Protein AF-A0A7W1PR35-F1 (afdb_monomer_lite)

Foldseek 3Di:
DDDDPVVCCQAPPAFDVVQVRHHVVVSVVVVD

Sequence (32 aa):
VMLPGWLRYYNRERPHTALGFITPAQRLAERQ

Radius of gyration: 9.85 Å; chains: 1; bounding box: 16×25×22 Å

pLDDT: mean 93.65, std 8.31, range [59.19, 98.19]

Structure (mmCIF, N/CA/C/O backbone):
data_AF-A0A7W1PR35-F1
#
_entry.id   AF-A0A7W1PR35-F1
#
loop_
_atom_site.group_PDB
_atom_site.id
_atom_site.type_symbol
_atom_site.label_atom_id
_atom_site.label_alt_id
_atom_site.label_comp_id
_atom_site.label_asym_id
_atom_site.label_entity_id
_atom_site.label_seq_id
_atom_site.pdbx_PDB_ins_code
_atom_site.Cartn_x
_atom_site.Cartn_y
_atom_site.Cartn_z
_atom_site.occupan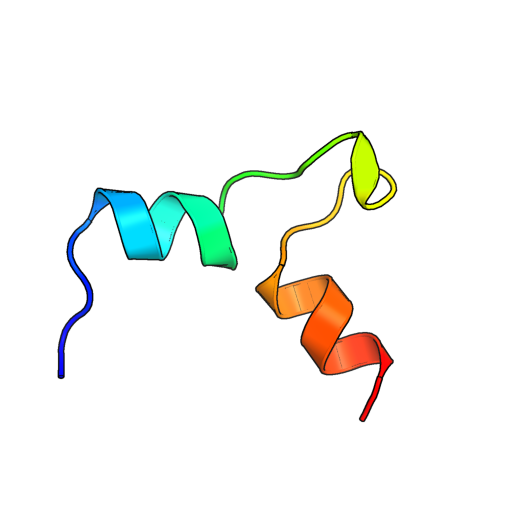cy
_atom_site.B_iso_or_equiv
_atom_site.auth_seq_id
_atom_site.auth_comp_id
_atom_site.auth_asym_id
_atom_site.auth_atom_id
_atom_site.pdbx_PDB_model_num
ATOM 1 N N . VAL A 1 1 ? 4.150 -16.093 -6.379 1.00 76.19 1 VAL A N 1
ATOM 2 C CA . VAL A 1 1 ? 4.246 -15.103 -7.480 1.00 76.19 1 VAL A CA 1
ATOM 3 C C . VAL A 1 1 ? 4.937 -13.863 -6.944 1.00 76.19 1 VAL A C 1
ATOM 5 O O . VAL A 1 1 ? 4.508 -13.356 -5.915 1.00 76.19 1 VAL A O 1
ATOM 8 N N . MET A 1 2 ? 6.024 -13.415 -7.574 1.00 84.12 2 MET A N 1
ATOM 9 C CA . MET A 1 2 ? 6.652 -12.140 -7.220 1.00 84.12 2 MET A CA 1
ATOM 10 C C . MET A 1 2 ? 5.779 -11.007 -7.775 1.00 84.12 2 MET A C 1
ATOM 12 O O . MET A 1 2 ? 5.471 -10.999 -8.965 1.00 84.12 2 MET A O 1
ATOM 16 N N . LEU A 1 3 ? 5.341 -10.083 -6.918 1.00 85.06 3 LEU A N 1
ATOM 17 C CA . LEU A 1 3 ? 4.584 -8.913 -7.365 1.00 85.06 3 LEU A CA 1
ATOM 18 C C . LEU A 1 3 ? 5.508 -7.963 -8.146 1.00 85.06 3 LEU A C 1
ATOM 20 O O . LEU A 1 3 ? 6.676 -7.828 -7.770 1.00 85.06 3 LEU A O 1
ATOM 24 N N . PRO A 1 4 ? 4.999 -7.246 -9.165 1.00 96.38 4 PRO A N 1
ATOM 25 C CA . PRO A 1 4 ? 5.719 -6.132 -9.768 1.00 96.38 4 PRO A CA 1
ATOM 26 C C . PRO A 1 4 ? 6.212 -5.143 -8.705 1.00 96.38 4 PRO A C 1
ATOM 28 O O . PRO A 1 4 ? 5.534 -4.910 -7.700 1.00 96.38 4 PRO A O 1
ATOM 31 N N . GLY A 1 5 ? 7.375 -4.525 -8.934 1.00 96.69 5 GLY A N 1
ATOM 32 C CA . GLY A 1 5 ? 8.024 -3.655 -7.945 1.00 96.69 5 GLY A CA 1
ATOM 33 C C . GLY A 1 5 ? 7.124 -2.525 -7.435 1.00 96.69 5 GLY A C 1
ATOM 34 O O . GLY A 1 5 ? 7.065 -2.288 -6.229 1.00 96.69 5 GLY A O 1
ATOM 35 N N . TRP A 1 6 ? 6.350 -1.898 -8.329 1.00 96.56 6 TRP A N 1
ATOM 36 C CA . TRP A 1 6 ? 5.406 -0.837 -7.961 1.00 96.56 6 TRP A CA 1
ATOM 37 C C . TRP A 1 6 ? 4.306 -1.337 -7.017 1.00 96.56 6 TRP A C 1
ATOM 39 O O . TRP A 1 6 ? 3.914 -0.629 -6.091 1.00 96.56 6 TRP A O 1
ATOM 49 N N . LEU A 1 7 ? 3.837 -2.572 -7.213 1.00 96.81 7 LEU A N 1
ATOM 50 C CA . LEU A 1 7 ? 2.752 -3.154 -6.432 1.00 96.81 7 LEU A CA 1
ATOM 51 C C . LEU A 1 7 ? 3.241 -3.575 -5.043 1.00 96.81 7 LEU A C 1
ATOM 53 O O . LEU A 1 7 ? 2.524 -3.399 -4.058 1.00 96.81 7 LEU A O 1
ATOM 57 N N . ARG A 1 8 ? 4.479 -4.079 -4.945 1.00 96.25 8 ARG A N 1
ATOM 58 C CA . ARG A 1 8 ? 5.153 -4.315 -3.659 1.00 96.25 8 ARG A CA 1
ATOM 59 C C . ARG A 1 8 ? 5.299 -3.004 -2.883 1.00 96.25 8 ARG A C 1
ATOM 61 O O . ARG A 1 8 ? 4.855 -2.939 -1.739 1.00 96.25 8 ARG A O 1
ATOM 68 N N . TYR A 1 9 ? 5.838 -1.971 -3.533 1.00 97.62 9 TYR A N 1
ATOM 69 C CA . TYR A 1 9 ? 6.060 -0.662 -2.921 1.00 97.62 9 TYR A CA 1
ATOM 70 C C . TYR A 1 9 ? 4.750 -0.035 -2.425 1.00 97.62 9 TYR A C 1
ATOM 72 O O . TYR A 1 9 ? 4.645 0.341 -1.258 1.00 97.62 9 TYR A O 1
ATOM 80 N N . TYR A 1 10 ? 3.712 -0.002 -3.267 1.00 97.50 10 TYR A N 1
ATOM 81 C CA . TYR A 1 10 ? 2.406 0.554 -2.907 1.00 97.50 10 TYR A CA 1
ATOM 82 C C . TYR A 1 10 ? 1.781 -0.142 -1.689 1.00 97.50 10 TYR A C 1
ATOM 84 O O . TYR A 1 10 ? 1.242 0.526 -0.805 1.00 97.50 10 TYR A O 1
ATOM 92 N N . ASN A 1 11 ? 1.855 -1.476 -1.639 1.00 97.25 11 ASN A N 1
ATOM 93 C CA . ASN A 1 11 ? 1.177 -2.266 -0.612 1.00 97.25 11 ASN A CA 1
ATOM 94 C C . ASN A 1 11 ? 1.963 -2.417 0.693 1.00 97.25 11 ASN A C 1
ATOM 96 O O . ASN A 1 11 ? 1.341 -2.666 1.725 1.00 97.25 11 ASN A O 1
ATOM 100 N N . ARG A 1 12 ? 3.299 -2.332 0.665 1.00 96.50 12 ARG A N 1
ATOM 101 C CA . ARG A 1 12 ? 4.145 -2.696 1.818 1.00 96.50 12 ARG A CA 1
ATOM 102 C C . ARG A 1 12 ? 5.095 -1.605 2.295 1.00 96.50 12 ARG A C 1
ATOM 104 O O . ARG A 1 12 ? 5.610 -1.735 3.397 1.00 96.50 12 ARG A O 1
ATOM 111 N N . GLU A 1 13 ? 5.346 -0.571 1.496 1.00 97.19 13 GLU A N 1
ATOM 112 C CA . GLU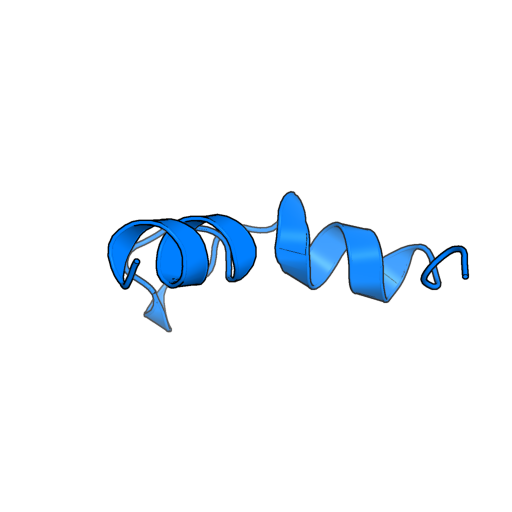 A 1 13 ? 6.364 0.444 1.807 1.00 97.19 13 GLU A CA 1
ATOM 113 C C . GLU A 1 13 ? 5.800 1.862 1.828 1.00 97.19 13 GLU A C 1
ATOM 115 O O . GLU A 1 13 ? 6.202 2.649 2.675 1.00 97.19 13 GLU A O 1
ATOM 120 N N . ARG A 1 14 ? 4.868 2.203 0.928 1.00 98.00 14 ARG A N 1
ATOM 121 C CA . ARG A 1 14 ? 4.275 3.543 0.844 1.00 98.00 14 ARG A CA 1
ATOM 122 C C . ARG A 1 14 ? 3.158 3.718 1.880 1.00 98.00 14 ARG A C 1
ATOM 124 O O . ARG A 1 14 ? 2.125 3.060 1.741 1.00 98.00 14 ARG A O 1
ATOM 131 N N . PRO A 1 15 ? 3.293 4.6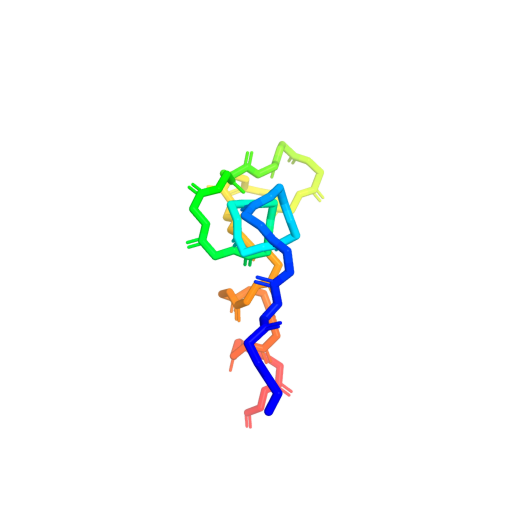25 2.863 1.00 97.94 15 PRO A N 1
ATOM 132 C CA . PRO A 1 15 ? 2.185 4.999 3.729 1.00 97.94 15 PRO A CA 1
ATOM 133 C C . PRO A 1 15 ? 1.181 5.870 2.971 1.00 97.94 15 PRO A C 1
ATOM 135 O O . PRO A 1 15 ? 1.561 6.671 2.112 1.00 97.94 15 PRO A O 1
ATOM 138 N N . HIS A 1 16 ? -0.103 5.740 3.297 1.00 98.00 16 HIS A N 1
ATOM 139 C CA . HIS A 1 16 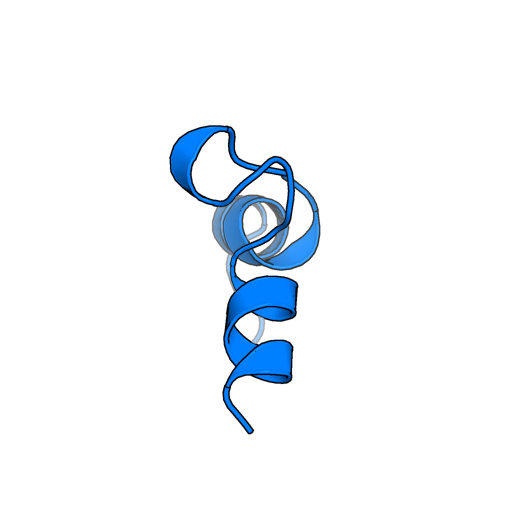? -1.165 6.510 2.646 1.00 98.00 16 HIS A CA 1
ATOM 140 C C . HIS A 1 16 ? -1.926 7.339 3.675 1.00 98.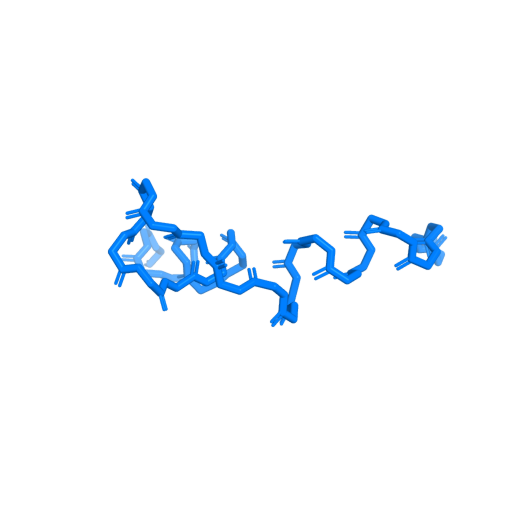00 16 HIS A C 1
ATOM 142 O O . HIS A 1 16 ? -2.382 6.822 4.693 1.00 98.00 16 HIS A O 1
ATOM 148 N N . THR A 1 17 ? -2.112 8.627 3.388 1.00 97.75 17 THR A N 1
ATOM 149 C CA . THR A 1 17 ? -2.866 9.558 4.245 1.00 97.75 17 THR A CA 1
ATOM 150 C C . THR A 1 17 ? -4.292 9.067 4.501 1.00 97.75 17 THR A C 1
ATOM 152 O O . THR A 1 17 ? -4.756 9.100 5.634 1.00 97.75 17 THR A O 1
ATOM 155 N N . ALA A 1 18 ? -4.948 8.507 3.479 1.00 97.06 18 ALA A N 1
ATOM 156 C CA . ALA A 1 18 ? -6.293 7.930 3.571 1.00 97.06 18 ALA A CA 1
ATOM 157 C C . ALA A 1 18 ? -6.403 6.729 4.530 1.00 97.06 18 ALA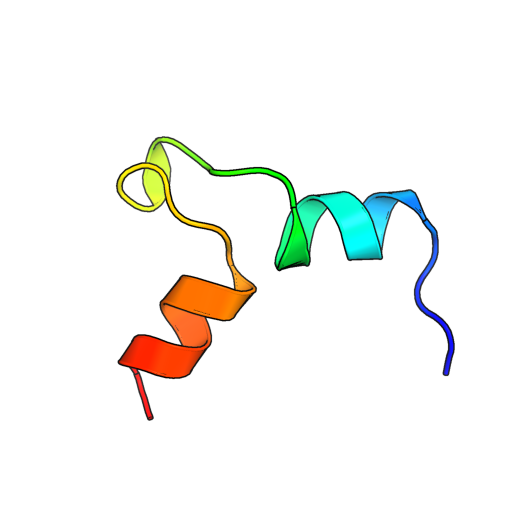 A C 1
ATOM 159 O O . ALA A 1 18 ? -7.505 6.366 4.929 1.00 97.06 18 ALA A O 1
ATOM 160 N N . LEU A 1 19 ? -5.277 6.108 4.893 1.00 96.56 19 LEU A N 1
ATOM 161 C CA . LEU A 1 19 ? -5.223 5.000 5.847 1.00 96.56 19 LEU A CA 1
ATOM 162 C C . LEU A 1 19 ? -4.749 5.445 7.239 1.00 96.56 19 LEU A C 1
ATOM 164 O O . LEU A 1 19 ? -4.585 4.597 8.102 1.00 96.56 19 LEU A O 1
ATOM 168 N N . GLY A 1 20 ? -4.517 6.741 7.473 1.00 96.69 20 GLY A N 1
ATOM 169 C CA . GLY A 1 20 ? -3.917 7.220 8.723 1.00 96.69 20 GLY A CA 1
ATOM 170 C C . GLY A 1 20 ? -2.393 7.086 8.745 1.00 96.69 20 GLY A C 1
ATOM 171 O O . GLY A 1 20 ? -1.817 6.804 9.787 1.00 96.69 20 GLY A O 1
ATOM 172 N N . PHE A 1 21 ? -1.740 7.281 7.593 1.00 97.69 21 PHE A N 1
ATOM 173 C CA . PHE A 1 21 ? -0.282 7.180 7.430 1.00 97.69 21 PHE A CA 1
ATOM 174 C C . PHE A 1 21 ? 0.294 5.776 7.680 1.00 97.69 21 PHE A C 1
ATOM 176 O O . PHE A 1 21 ? 1.448 5.635 8.078 1.00 97.69 21 PHE A O 1
ATOM 183 N N . ILE A 1 22 ? -0.476 4.735 7.355 1.00 97.69 22 ILE A N 1
ATOM 184 C CA . ILE A 1 22 ? -0.009 3.340 7.315 1.00 97.69 22 ILE A CA 1
ATOM 185 C C . ILE A 1 22 ? -0.113 2.759 5.899 1.00 97.69 22 ILE A C 1
ATOM 187 O O . ILE A 1 22 ? -0.720 3.343 4.994 1.00 97.69 22 ILE A O 1
ATOM 191 N N . THR A 1 23 ? 0.516 1.606 5.691 1.00 98.19 23 THR A N 1
ATOM 192 C CA . THR A 1 23 ? 0.483 0.855 4.428 1.00 98.19 23 THR A CA 1
ATOM 193 C C . THR A 1 23 ? -0.773 -0.027 4.326 1.00 98.19 23 THR A C 1
ATOM 195 O O . THR A 1 23 ? -1.347 -0.409 5.350 1.00 98.19 23 THR A O 1
ATOM 198 N N . PRO A 1 24 ? -1.193 -0.433 3.111 1.00 98.06 24 PRO A N 1
ATOM 199 C CA . PRO A 1 24 ? -2.311 -1.359 2.939 1.00 98.06 24 PRO A CA 1
ATOM 200 C C . PRO A 1 24 ? -2.093 -2.698 3.656 1.00 98.06 24 PRO A C 1
ATOM 202 O O . PRO A 1 24 ? -3.028 -3.241 4.240 1.00 98.06 24 PRO A O 1
ATOM 205 N N . ALA A 1 25 ? -0.858 -3.211 3.667 1.00 96.94 25 ALA A N 1
ATOM 206 C CA . ALA A 1 25 ? -0.521 -4.441 4.379 1.00 96.94 25 ALA A CA 1
ATOM 207 C C . ALA A 1 25 ? -0.674 -4.302 5.901 1.00 96.94 25 ALA A C 1
ATOM 209 O O . ALA A 1 25 ? -1.207 -5.210 6.533 1.00 96.94 25 ALA A O 1
ATOM 210 N N . GLN A 1 26 ? -0.256 -3.173 6.485 1.00 97.69 26 GLN A N 1
ATOM 211 C CA . GLN A 1 26 ? -0.464 -2.903 7.914 1.00 97.69 26 GLN A CA 1
ATOM 212 C C . GLN A 1 26 ? -1.956 -2.834 8.247 1.00 97.69 26 GLN A C 1
ATOM 214 O O . GLN A 1 26 ? -2.414 -3.528 9.149 1.00 97.69 26 GLN A O 1
ATOM 219 N N . ARG A 1 27 ? -2.737 -2.095 7.448 1.00 96.81 27 ARG A N 1
ATOM 220 C CA . ARG A 1 27 ? -4.190 -1.988 7.633 1.00 96.81 27 ARG A CA 1
ATOM 221 C C . ARG A 1 27 ? -4.894 -3.346 7.571 1.00 96.81 27 ARG A C 1
ATOM 223 O O . ARG A 1 27 ? -5.872 -3.557 8.280 1.00 96.81 27 ARG A O 1
ATOM 230 N N . LEU A 1 28 ? -4.436 -4.249 6.703 1.00 95.88 28 LEU A N 1
ATOM 231 C CA . LEU A 1 28 ? -4.981 -5.603 6.592 1.00 95.88 28 LEU A CA 1
ATOM 232 C C . LEU A 1 28 ? -4.622 -6.477 7.804 1.00 95.88 28 LEU A C 1
ATOM 234 O O . LEU A 1 28 ? -5.438 -7.302 8.207 1.00 95.88 28 LEU A O 1
ATOM 238 N N . ALA A 1 29 ? -3.428 -6.307 8.378 1.00 93.88 29 ALA A N 1
ATOM 239 C CA . ALA A 1 29 ? -3.001 -7.032 9.574 1.00 93.88 29 ALA A CA 1
ATOM 240 C C . ALA A 1 29 ? -3.796 -6.616 10.823 1.00 93.88 29 ALA A C 1
ATOM 242 O O . ALA A 1 29 ? -4.116 -7.467 11.634 1.00 93.88 29 ALA A O 1
ATOM 243 N N . GLU A 1 30 ? -4.189 -5.343 10.944 1.00 89.75 30 GLU A N 1
ATOM 244 C CA . GLU A 1 30 ? -5.042 -4.851 12.045 1.00 89.75 30 GLU A CA 1
ATOM 245 C C . GLU A 1 30 ? -6.479 -5.400 12.031 1.00 89.75 30 GLU A C 1
ATOM 247 O O . GLU A 1 30 ? -7.208 -5.247 13.007 1.00 89.75 30 GLU A O 1
ATOM 252 N N . ARG A 1 31 ? -6.942 -5.938 10.895 1.00 79.00 31 ARG A N 1
ATOM 253 C CA . ARG A 1 31 ? -8.314 -6.461 10.739 1.00 79.00 31 ARG A CA 1
ATOM 254 C C . ARG A 1 31 ? -8.416 -7.969 10.972 1.00 79.00 31 ARG A C 1
ATOM 256 O O . ARG A 1 31 ? -9.509 -8.505 10.797 1.00 79.00 31 ARG A O 1
ATOM 263 N N . GLN A 1 32 ? -7.302 -8.625 11.282 1.00 59.19 32 GLN A N 1
ATOM 264 C CA . GLN A 1 32 ? -7.200 -10.052 11.591 1.00 59.19 32 GLN A CA 1
ATOM 265 C C . GLN A 1 32 ? -6.965 -10.221 13.087 1.00 59.19 32 GLN A C 1
ATOM 267 O O . GLN A 1 32 ? -7.518 -11.195 13.634 1.00 59.19 32 GLN A O 1
#

Secondary structure (DSSP, 8-state):
-PPPHHHHHHHHT--BGGGTSB-HHHHHHTT-